Protein AF-A0A376X3T6-F1 (afdb_monomer_lite)

pLDDT: mean 85.43, std 6.95, range [51.0, 94.44]

Foldseek 3Di:
DPDDDPLRVCVVVVVDDPVRSVVVVVVVVVVVVVVVVVVVVVVVVVVVVVVVVVVVVVVVVVVVVVVVVVVD

Structure (mmCIF, N/CA/C/O backbone):
data_AF-A0A376X3T6-F1
#
_entry.id   AF-A0A376X3T6-F1
#
loop_
_atom_site.group_PDB
_atom_site.id
_atom_site.type_symbol
_atom_site.label_atom_id
_atom_site.label_alt_id
_atom_site.label_comp_id
_atom_site.label_asym_id
_atom_site.label_entity_id
_atom_site.label_seq_id
_atom_site.pdbx_PDB_ins_code
_atom_site.Cartn_x
_atom_site.Cartn_y
_atom_site.Cartn_z
_atom_site.occupancy
_atom_site.B_iso_or_equiv
_atom_site.auth_seq_id
_atom_site.auth_comp_id
_atom_site.auth_asym_id
_atom_site.auth_atom_id
_atom_site.pdbx_PDB_model_num
ATOM 1 N N . MET A 1 1 ? 1.579 -15.863 29.044 1.00 51.00 1 MET A N 1
ATOM 2 C CA . MET A 1 1 ? 0.394 -14.978 28.998 1.00 51.00 1 MET A CA 1
ATOM 3 C C . MET A 1 1 ? 0.526 -14.052 27.804 1.00 51.00 1 MET A C 1
ATOM 5 O O . MET A 1 1 ? 1.546 -13.381 27.702 1.00 51.00 1 MET A O 1
ATOM 9 N N . ALA A 1 2 ? -0.441 -14.047 26.884 1.00 67.12 2 ALA A N 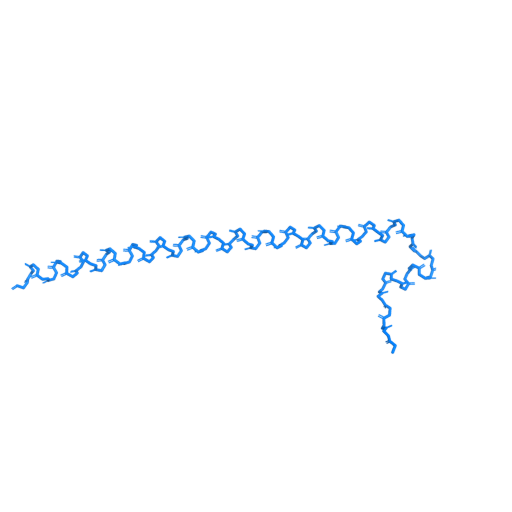1
ATOM 10 C CA . ALA A 1 2 ? -0.441 -13.070 25.800 1.00 67.12 2 ALA A CA 1
ATOM 11 C C . ALA A 1 2 ? -0.593 -11.670 26.412 1.00 67.12 2 ALA A C 1
ATOM 13 O O . ALA A 1 2 ? -1.522 -11.418 27.181 1.00 67.12 2 ALA A O 1
ATOM 14 N N . LYS A 1 3 ? 0.370 -10.786 26.143 1.00 82.81 3 LYS A N 1
ATOM 15 C CA . LYS A 1 3 ? 0.353 -9.414 26.649 1.00 82.81 3 LYS A CA 1
ATOM 16 C C . LYS A 1 3 ?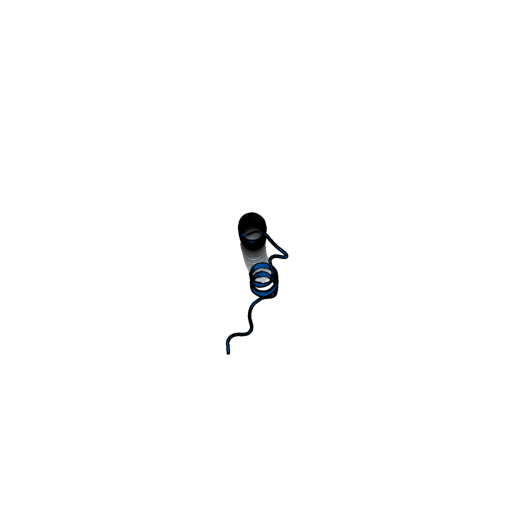 -0.799 -8.687 25.957 1.00 82.81 3 LYS A C 1
ATOM 18 O O . LYS A 1 3 ? -0.763 -8.537 24.739 1.00 82.81 3 LYS A O 1
ATOM 23 N N . LEU A 1 4 ? -1.813 -8.286 26.728 1.00 81.31 4 LEU A N 1
ATOM 24 C CA . LEU A 1 4 ? -2.955 -7.525 26.214 1.00 81.31 4 LEU A CA 1
ATOM 25 C C . LEU A 1 4 ? -2.451 -6.300 25.450 1.00 81.31 4 LEU A C 1
ATOM 27 O O . LEU A 1 4 ? -1.540 -5.604 25.910 1.00 81.31 4 LEU A O 1
ATOM 31 N N . THR A 1 5 ? -3.052 -6.036 24.297 1.00 85.31 5 THR A N 1
ATOM 32 C CA . THR A 1 5 ? -2.773 -4.819 23.538 1.00 85.31 5 THR A CA 1
ATOM 33 C C . THR A 1 5 ? -3.236 -3.601 24.338 1.00 85.31 5 THR A C 1
ATOM 35 O O . THR A 1 5 ? -4.182 -3.681 25.121 1.00 85.31 5 THR A O 1
ATOM 38 N N . LEU A 1 6 ? -2.597 -2.444 24.140 1.00 83.12 6 LEU A N 1
ATOM 39 C CA . LEU A 1 6 ? -2.967 -1.210 24.847 1.00 83.12 6 LEU A CA 1
ATOM 40 C C . LEU A 1 6 ? -4.467 -0.887 24.694 1.00 83.12 6 LEU A C 1
ATOM 42 O O . LEU A 1 6 ? -5.101 -0.425 25.634 1.00 83.12 6 LEU A O 1
ATOM 46 N N . GLN A 1 7 ? -5.066 -1.192 23.539 1.00 81.88 7 GLN A N 1
ATOM 47 C CA . GLN A 1 7 ? -6.501 -0.994 23.310 1.00 81.88 7 GLN A CA 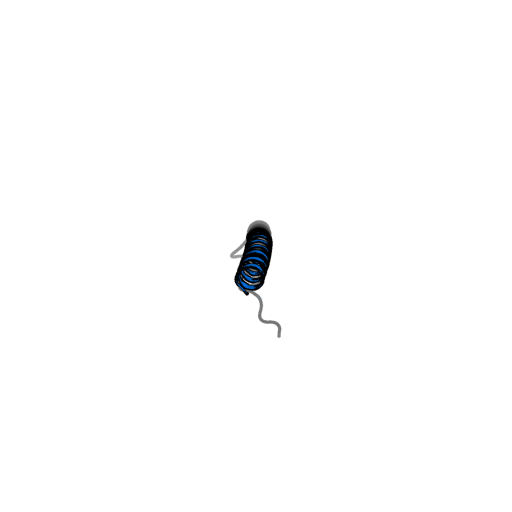1
ATOM 48 C C . GLN A 1 7 ? -7.364 -1.924 24.173 1.00 81.88 7 GLN A C 1
ATOM 50 O O . GLN A 1 7 ? -8.344 -1.471 24.758 1.00 81.88 7 GLN A O 1
ATOM 55 N N . GLU A 1 8 ? -6.990 -3.199 24.296 1.00 85.56 8 GLU A N 1
ATOM 56 C CA . GLU A 1 8 ? -7.682 -4.16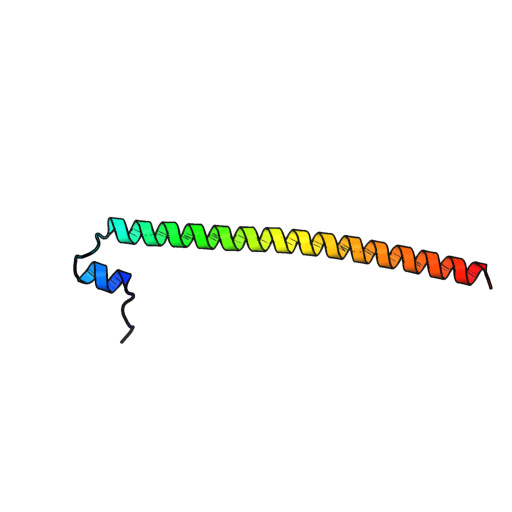8 25.155 1.00 85.56 8 GLU A CA 1
ATOM 57 C C . GLU A 1 8 ? -7.515 -3.831 26.640 1.00 85.56 8 GLU A C 1
ATOM 59 O O . GLU A 1 8 ? -8.456 -3.990 27.415 1.00 85.56 8 GLU A O 1
ATOM 64 N N . GLN A 1 9 ? -6.352 -3.307 27.037 1.00 88.25 9 GLN A N 1
ATOM 65 C CA . GLN A 1 9 ? -6.117 -2.810 28.395 1.00 88.25 9 GLN A CA 1
ATOM 66 C C . GLN A 1 9 ? -7.027 -1.620 28.717 1.00 88.25 9 GLN A C 1
ATOM 68 O O . GLN A 1 9 ? -7.691 -1.614 29.751 1.00 88.25 9 GLN A O 1
ATOM 73 N N . LEU A 1 10 ? -7.111 -0.642 27.811 1.00 88.06 10 LEU A N 1
ATOM 74 C CA . LEU A 1 10 ? -7.950 0.546 27.980 1.00 88.06 10 LEU A CA 1
ATOM 75 C C . LEU A 1 10 ? -9.454 0.224 27.945 1.00 88.06 10 LEU A C 1
ATOM 77 O O . LEU A 1 10 ? -10.222 0.832 28.688 1.00 88.06 10 LEU A O 1
ATOM 81 N N . LEU A 1 11 ? -9.876 -0.740 27.117 1.00 87.62 11 LEU A N 1
ATOM 82 C CA . LEU A 1 11 ? -11.250 -1.259 27.103 1.00 87.62 11 LEU A CA 1
ATOM 83 C C . LEU A 1 11 ? -11.594 -1.955 28.421 1.00 87.62 11 LEU A C 1
ATOM 85 O O . LEU A 1 11 ? -12.639 -1.682 29.006 1.00 87.62 11 LEU A O 1
ATOM 89 N N . LYS A 1 12 ? -10.706 -2.829 28.907 1.00 86.50 12 LYS A N 1
ATOM 90 C CA . LYS A 1 12 ? -10.896 -3.544 30.173 1.00 86.50 12 LYS A CA 1
ATOM 91 C C . LYS A 1 12 ? -10.932 -2.592 31.373 1.00 86.50 12 LYS A C 1
ATOM 93 O O . LYS A 1 12 ? -11.667 -2.847 32.318 1.00 86.50 12 LYS A O 1
ATOM 98 N N . ALA A 1 13 ? -10.183 -1.492 31.314 1.00 89.00 13 ALA A N 1
ATOM 99 C CA . ALA A 1 13 ? -10.187 -0.429 32.318 1.00 89.00 13 ALA A CA 1
ATOM 100 C C . ALA A 1 13 ? -11.381 0.545 32.201 1.00 89.00 13 ALA A C 1
ATOM 102 O O . ALA A 1 13 ? -11.466 1.490 32.977 1.00 89.00 13 ALA A O 1
ATOM 103 N N . GLY A 1 14 ? -12.281 0.371 31.222 1.00 86.31 14 GLY A N 1
ATOM 104 C CA . GLY A 1 14 ? -13.435 1.257 31.017 1.00 86.31 14 GLY A CA 1
ATOM 105 C C . GLY A 1 14 ? -13.089 2.657 30.488 1.00 86.31 14 GLY A C 1
ATOM 106 O O . GLY A 1 14 ? -13.969 3.505 30.369 1.00 86.31 14 GLY A O 1
ATOM 107 N N . LEU A 1 15 ? -11.826 2.906 30.126 1.00 86.38 15 LEU A N 1
ATOM 108 C CA . LEU A 1 15 ? -11.339 4.199 29.624 1.00 86.38 15 LEU A CA 1
ATOM 109 C C . LEU A 1 15 ? -11.720 4.444 28.157 1.00 86.38 15 LEU A C 1
ATOM 111 O O . LEU A 1 15 ? -11.679 5.572 27.662 1.00 86.38 15 LEU A O 1
ATOM 115 N N . VAL A 1 16 ? -12.090 3.385 27.437 1.00 85.75 16 VAL A N 1
ATOM 116 C CA . VAL A 1 16 ? -12.517 3.439 26.038 1.00 85.75 16 VAL A CA 1
ATOM 117 C C . VAL A 1 16 ? -13.793 2.623 25.886 1.00 85.75 16 VAL A C 1
ATOM 119 O O . VAL A 1 16 ? -13.948 1.566 26.486 1.00 85.75 16 VAL A O 1
ATOM 122 N N . THR A 1 17 ? -14.724 3.104 25.064 1.00 87.44 17 THR A N 1
ATOM 123 C CA . THR A 1 17 ? -15.943 2.358 24.738 1.00 87.44 17 THR A CA 1
ATOM 124 C C . THR A 1 17 ? -15.686 1.377 23.597 1.00 87.44 17 THR A C 1
ATOM 126 O O . THR A 1 17 ? -14.909 1.664 22.682 1.00 87.44 17 THR A O 1
ATOM 129 N N . SER A 1 18 ? -16.397 0.248 23.586 1.00 85.25 18 SER A N 1
ATOM 130 C CA . SER A 1 18 ? -16.342 -0.745 22.497 1.00 85.25 18 SER A CA 1
ATOM 131 C C . SER A 1 18 ? -16.531 -0.106 21.113 1.00 85.25 18 SER A C 1
ATOM 133 O O . SER A 1 18 ? -15.805 -0.412 20.168 1.00 85.25 18 SER A O 1
ATOM 135 N N . LYS A 1 19 ? -17.431 0.882 21.013 1.00 87.50 19 LYS A N 1
ATOM 136 C CA . LYS A 1 19 ? -17.668 1.677 19.799 1.00 87.50 19 LYS A CA 1
ATOM 137 C C . LYS A 1 19 ? -16.430 2.464 19.348 1.00 87.50 19 LYS A C 1
ATOM 139 O O . LYS A 1 19 ? -16.161 2.535 18.148 1.00 87.50 19 LYS A O 1
ATOM 144 N N . LYS A 1 20 ? -15.675 3.061 20.280 1.00 87.31 20 LYS A N 1
ATOM 145 C CA . LYS A 1 20 ? -14.433 3.790 19.970 1.00 87.31 20 LYS A CA 1
ATOM 146 C C . LYS A 1 20 ? -13.320 2.832 19.537 1.00 87.31 20 LYS A C 1
ATOM 148 O O . LYS A 1 20 ? -12.674 3.111 18.530 1.00 87.31 20 LYS A O 1
ATOM 153 N N . ALA A 1 21 ? -13.154 1.692 20.206 1.00 83.81 21 ALA A N 1
ATOM 154 C CA . ALA A 1 21 ? -12.164 0.687 19.809 1.00 83.81 21 ALA A CA 1
ATOM 155 C C . ALA A 1 21 ? -12.450 0.100 18.414 1.00 83.81 21 ALA A C 1
ATOM 157 O O . ALA A 1 21 ? -11.570 0.087 17.556 1.00 83.81 21 ALA A O 1
ATOM 158 N N . ALA A 1 22 ? -13.708 -0.252 18.128 1.00 84.50 22 ALA A N 1
ATOM 159 C CA . ALA A 1 22 ? -14.114 -0.734 16.807 1.00 84.50 22 ALA A CA 1
ATOM 160 C C . ALA A 1 22 ? -13.880 0.309 15.696 1.00 84.50 22 ALA A C 1
ATOM 162 O O . ALA A 1 22 ? -13.552 -0.039 14.561 1.00 84.50 22 ALA A O 1
ATOM 163 N N . LYS A 1 23 ? -14.028 1.607 16.001 1.00 87.19 23 LYS A N 1
ATOM 164 C CA . LYS A 1 23 ? -13.724 2.685 15.048 1.00 87.19 23 LYS A CA 1
ATOM 165 C C . LYS A 1 23 ? -12.227 2.745 14.735 1.00 87.19 23 LYS A C 1
ATOM 167 O O . LYS A 1 23 ? -11.883 2.838 13.561 1.00 87.19 23 LYS A O 1
ATOM 172 N N . VAL A 1 24 ? -11.370 2.655 15.754 1.00 83.69 24 VAL A N 1
ATOM 173 C CA . VAL A 1 24 ? -9.903 2.656 15.600 1.00 83.69 24 VAL A CA 1
ATOM 174 C C . VAL A 1 24 ? -9.428 1.451 14.789 1.00 83.69 24 VAL A C 1
ATOM 176 O O . VAL A 1 24 ? -8.602 1.594 13.891 1.00 83.69 24 VAL A O 1
ATOM 179 N N . GLU A 1 25 ? -9.986 0.269 15.035 1.00 82.50 25 GLU A N 1
ATOM 180 C CA . GLU A 1 25 ? -9.642 -0.933 14.275 1.00 82.50 25 GLU A CA 1
ATOM 181 C C . GLU A 1 25 ? -10.029 -0.802 12.790 1.00 82.50 25 GLU A C 1
ATOM 183 O O . GLU A 1 25 ? -9.246 -1.133 11.895 1.00 82.50 25 GLU A O 1
ATOM 188 N N . ARG A 1 26 ? -11.222 -0.260 12.503 1.00 83.69 26 ARG A N 1
ATOM 189 C CA . ARG A 1 26 ? -11.693 -0.017 11.129 1.00 83.69 26 ARG A CA 1
ATOM 190 C C . ARG A 1 26 ? -10.833 1.011 10.396 1.00 83.69 26 ARG A C 1
ATOM 192 O O . ARG A 1 26 ? -10.496 0.792 9.232 1.00 83.69 26 ARG A O 1
ATOM 199 N N . THR A 1 27 ? -10.465 2.116 11.046 1.00 75.94 27 THR A N 1
ATOM 200 C CA . THR A 1 27 ? -9.611 3.144 10.429 1.00 75.94 27 THR A CA 1
ATOM 201 C C . THR A 1 27 ? -8.190 2.634 10.206 1.00 75.94 27 THR A C 1
ATOM 203 O O . THR A 1 27 ? -7.636 2.854 9.129 1.00 75.94 27 THR A O 1
ATOM 206 N N . ALA A 1 28 ? -7.634 1.877 11.156 1.00 77.94 28 ALA A N 1
ATOM 207 C CA . ALA A 1 28 ? -6.335 1.226 11.006 1.00 77.94 28 ALA A CA 1
ATOM 208 C C . ALA A 1 28 ? -6.326 0.230 9.833 1.00 77.94 28 ALA A C 1
ATOM 210 O O . ALA A 1 28 ? -5.401 0.232 9.017 1.00 77.94 28 ALA A O 1
ATOM 211 N N . LYS A 1 29 ? -7.387 -0.578 9.685 1.00 81.12 29 LYS A N 1
ATOM 212 C CA . LYS A 1 29 ? -7.554 -1.499 8.549 1.00 81.12 29 LYS A CA 1
ATOM 213 C C . LYS A 1 29 ? -7.619 -0.752 7.210 1.00 81.12 29 LYS A C 1
ATOM 215 O O . LYS A 1 29 ? -6.919 -1.151 6.284 1.00 81.12 29 LYS A O 1
ATOM 220 N N . LYS A 1 30 ? -8.377 0.350 7.118 1.00 83.62 30 LYS A N 1
ATOM 221 C CA . LYS A 1 30 ? -8.466 1.188 5.903 1.00 83.62 30 LYS A CA 1
ATOM 222 C C . LYS A 1 30 ? -7.118 1.797 5.510 1.00 83.62 30 LYS A C 1
ATOM 224 O O . LYS A 1 30 ? -6.708 1.674 4.362 1.00 83.62 30 LYS A O 1
ATOM 229 N N . SER A 1 31 ? -6.411 2.392 6.471 1.00 82.81 31 SER A N 1
ATOM 230 C CA . SER A 1 31 ? -5.084 2.984 6.245 1.00 82.81 31 SER A CA 1
ATOM 231 C C . SER A 1 31 ? -4.078 1.943 5.737 1.00 82.81 31 SER A C 1
ATOM 233 O O . SER A 1 31 ? -3.343 2.191 4.782 1.00 82.81 31 SER A O 1
ATOM 235 N N . ARG A 1 32 ? -4.104 0.727 6.300 1.00 81.56 32 ARG A N 1
ATOM 236 C CA . ARG A 1 32 ? -3.246 -0.375 5.845 1.00 81.56 32 ARG A CA 1
ATOM 237 C C . ARG A 1 32 ? -3.564 -0.824 4.417 1.00 81.56 32 ARG A C 1
ATOM 239 O O . ARG A 1 32 ? -2.642 -1.155 3.677 1.00 81.56 32 ARG A O 1
ATOM 246 N N . VAL A 1 33 ? -4.843 -0.873 4.046 1.00 80.69 33 VAL A N 1
ATOM 247 C CA . VAL A 1 33 ? -5.276 -1.230 2.684 1.00 80.69 33 VAL A CA 1
ATOM 248 C C . VAL A 1 33 ? -4.808 -0.172 1.689 1.00 80.69 33 VAL A C 1
ATOM 250 O O . VAL A 1 33 ? -4.116 -0.514 0.736 1.00 80.69 33 VAL A O 1
ATOM 253 N N . GLN A 1 34 ? -5.031 1.106 1.992 1.00 80.25 34 GLN A N 1
ATOM 254 C CA . GLN A 1 34 ? -4.581 2.215 1.152 1.00 80.25 34 GLN A CA 1
ATOM 255 C C . GLN A 1 34 ? -3.058 2.208 0.945 1.00 80.25 34 GLN A C 1
ATOM 257 O O . GLN A 1 34 ? -2.573 2.380 -0.171 1.00 80.25 34 GLN A O 1
ATOM 262 N N . ALA A 1 35 ? -2.282 1.945 2.002 1.00 83.50 35 ALA A N 1
ATOM 263 C CA . ALA A 1 35 ? -0.828 1.843 1.896 1.00 83.50 35 ALA A CA 1
ATOM 264 C C . ALA A 1 35 ? -0.372 0.659 1.021 1.00 83.50 35 ALA A C 1
ATOM 266 O O . ALA A 1 35 ? 0.659 0.751 0.355 1.00 83.50 35 ALA A O 1
ATOM 267 N N . ARG A 1 36 ? -1.116 -0.455 1.014 1.00 85.19 36 ARG A N 1
ATOM 268 C CA . ARG A 1 36 ? -0.830 -1.609 0.145 1.00 85.19 36 ARG A CA 1
ATOM 269 C C . ARG A 1 36 ? -1.159 -1.307 -1.312 1.00 85.19 36 ARG A C 1
ATOM 271 O O . ARG A 1 36 ? -0.328 -1.575 -2.171 1.00 85.19 36 ARG A O 1
ATOM 278 N N . GLU A 1 37 ? -2.318 -0.715 -1.574 1.00 80.75 37 GLU A N 1
ATOM 279 C CA . GLU A 1 37 ? -2.752 -0.327 -2.921 1.00 80.75 37 GLU A CA 1
ATOM 280 C C . GLU A 1 37 ? -1.797 0.699 -3.541 1.00 80.75 37 GLU A C 1
ATOM 282 O O . GLU A 1 37 ? -1.342 0.518 -4.668 1.00 80.75 37 GLU A O 1
ATOM 287 N N . ALA A 1 38 ? -1.388 1.715 -2.774 1.00 85.94 38 ALA A N 1
ATOM 288 C CA . ALA A 1 38 ? -0.413 2.702 -3.230 1.00 85.94 38 ALA A CA 1
ATOM 289 C C . ALA A 1 38 ? 0.948 2.067 -3.569 1.00 85.94 38 ALA A C 1
ATOM 291 O O . ALA A 1 38 ? 1.568 2.419 -4.572 1.00 85.94 38 ALA A O 1
ATOM 292 N N . ARG A 1 39 ? 1.415 1.099 -2.765 1.00 83.94 39 ARG A N 1
ATOM 293 C CA . ARG A 1 39 ? 2.655 0.358 -3.056 1.00 83.94 39 ARG A CA 1
ATOM 294 C C . ARG A 1 39 ? 2.532 -0.483 -4.325 1.00 83.94 39 ARG A C 1
ATOM 296 O O . ARG A 1 39 ? 3.456 -0.457 -5.132 1.00 83.94 39 ARG A O 1
ATOM 303 N N . ALA A 1 40 ? 1.411 -1.177 -4.510 1.00 87.81 40 ALA A N 1
ATOM 304 C CA . ALA A 1 40 ? 1.163 -1.996 -5.694 1.00 87.81 40 ALA A CA 1
ATOM 305 C C . ALA A 1 40 ? 1.143 -1.148 -6.978 1.00 87.81 40 ALA A C 1
ATOM 307 O O . ALA A 1 40 ? 1.849 -1.474 -7.929 1.00 87.81 40 ALA A O 1
ATOM 308 N N . ALA A 1 41 ? 0.439 -0.012 -6.968 1.00 86.62 41 ALA A N 1
ATOM 309 C CA . ALA A 1 41 ? 0.395 0.912 -8.104 1.00 86.62 41 ALA A CA 1
ATOM 310 C C . ALA A 1 41 ? 1.787 1.471 -8.462 1.00 86.62 41 ALA A C 1
ATOM 312 O O . ALA A 1 41 ? 2.161 1.568 -9.632 1.00 86.62 41 ALA A O 1
ATOM 313 N N . VAL A 1 42 ? 2.602 1.803 -7.453 1.00 89.19 42 VAL A N 1
ATOM 314 C CA . VAL A 1 42 ? 3.987 2.252 -7.672 1.00 89.19 42 VAL A CA 1
ATOM 315 C C . VAL A 1 42 ? 4.855 1.134 -8.253 1.00 89.19 42 VAL A C 1
ATOM 317 O O . VAL A 1 42 ? 5.698 1.392 -9.113 1.00 89.19 42 VAL A O 1
ATOM 320 N N . GLU A 1 43 ? 4.684 -0.103 -7.792 1.00 87.44 43 GLU A N 1
ATOM 321 C CA . GLU A 1 43 ? 5.443 -1.247 -8.293 1.00 87.44 43 GLU A CA 1
ATOM 322 C C . GLU A 1 43 ? 5.092 -1.580 -9.749 1.00 87.44 43 GLU A C 1
ATOM 324 O O . GLU A 1 43 ? 5.993 -1.813 -10.556 1.00 87.44 43 GLU A O 1
ATOM 329 N N . GLU A 1 44 ? 3.813 -1.523 -10.117 1.00 85.38 44 GLU A N 1
ATOM 330 C CA . GLU A 1 44 ? 3.354 -1.715 -11.494 1.00 85.38 44 GLU A CA 1
ATOM 331 C C . GLU A 1 44 ? 3.936 -0.656 -12.444 1.00 85.38 44 GLU A C 1
ATOM 333 O O . GLU A 1 44 ? 4.535 -0.999 -13.468 1.00 85.38 44 GLU A O 1
ATOM 338 N N . ASN A 1 45 ? 3.894 0.622 -12.054 1.00 89.75 45 ASN A N 1
ATOM 339 C CA . ASN A 1 45 ? 4.502 1.707 -12.830 1.00 89.75 45 ASN A CA 1
ATOM 340 C C . ASN A 1 45 ? 6.019 1.529 -13.007 1.00 89.75 45 ASN A C 1
ATOM 342 O O . ASN A 1 45 ? 6.563 1.777 -14.090 1.00 89.75 45 ASN A O 1
ATOM 346 N N . LYS A 1 46 ? 6.723 1.062 -11.967 1.00 90.81 46 LYS A N 1
ATOM 347 C CA . LYS A 1 46 ? 8.157 0.742 -12.062 1.00 90.81 46 LYS A CA 1
ATOM 348 C C . LYS A 1 46 ? 8.415 -0.402 -13.038 1.00 90.81 46 LYS A C 1
ATOM 350 O O . LYS A 1 46 ? 9.314 -0.290 -13.869 1.00 90.81 46 LYS A O 1
ATOM 355 N N . ARG A 1 47 ? 7.625 -1.479 -12.978 1.00 90.31 47 ARG A N 1
ATOM 356 C CA . ARG A 1 47 ? 7.743 -2.625 -13.896 1.00 90.31 47 ARG A CA 1
ATOM 357 C C . ARG A 1 47 ? 7.521 -2.203 -15.349 1.00 90.31 47 ARG A C 1
ATOM 359 O O . ARG A 1 47 ? 8.309 -2.583 -16.215 1.00 90.31 47 ARG A O 1
ATOM 366 N N . HIS A 1 48 ? 6.514 -1.368 -15.605 1.00 87.12 48 HIS A N 1
ATOM 367 C CA . HIS A 1 48 ? 6.259 -0.819 -16.936 1.00 87.12 48 HIS A CA 1
ATOM 368 C C . HIS A 1 48 ? 7.444 0.020 -17.443 1.00 87.12 48 HIS A C 1
ATOM 370 O O . HIS A 1 48 ? 7.947 -0.207 -18.543 1.00 87.12 48 HIS A O 1
ATOM 376 N N . SER A 1 49 ? 7.963 0.917 -16.601 1.00 83.56 49 SER A N 1
ATOM 377 C CA . SER A 1 49 ? 9.108 1.772 -16.941 1.00 83.56 49 SER A CA 1
ATOM 378 C C . SER A 1 49 ? 10.364 0.956 -17.276 1.00 83.56 49 SER A C 1
ATOM 380 O O . SER A 1 49 ? 11.035 1.222 -18.273 1.00 83.56 49 SER A O 1
ATOM 382 N N . LEU A 1 50 ? 10.668 -0.079 -16.485 1.00 90.94 50 LEU A N 1
ATOM 383 C CA . LEU A 1 50 ? 11.811 -0.968 -16.725 1.00 90.94 50 LEU A CA 1
ATOM 384 C C . LEU A 1 50 ? 11.668 -1.758 -18.031 1.00 90.94 50 LEU A C 1
ATOM 386 O O . LEU A 1 50 ? 12.642 -1.901 -18.769 1.00 90.94 50 LEU A O 1
ATOM 390 N N . SER A 1 51 ? 10.462 -2.234 -18.346 1.00 88.69 51 SER A N 1
ATOM 391 C CA . SER A 1 51 ? 10.177 -2.922 -19.612 1.00 88.69 51 SER A CA 1
ATOM 392 C C . SER A 1 51 ? 10.453 -2.018 -20.820 1.00 88.69 51 SER A C 1
ATOM 394 O O . SER A 1 51 ? 11.161 -2.410 -21.755 1.00 88.69 51 SER A O 1
ATOM 396 N N . VAL A 1 52 ? 9.984 -0.767 -20.763 1.00 93.25 52 VAL A N 1
ATOM 397 C CA . VAL A 1 52 ? 10.225 0.242 -21.806 1.00 93.25 52 VAL A CA 1
ATOM 398 C C . VAL A 1 52 ? 11.722 0.517 -21.976 1.00 93.25 52 VAL A C 1
ATOM 400 O O . VAL A 1 52 ? 12.231 0.494 -23.100 1.00 93.25 52 VAL A O 1
ATOM 403 N N . ILE A 1 53 ? 12.449 0.719 -20.872 1.00 93.38 53 ILE A N 1
ATOM 404 C CA . ILE A 1 53 ? 13.900 0.956 -20.889 1.00 93.38 53 ILE A CA 1
ATOM 405 C C . ILE A 1 53 ? 14.642 -0.230 -21.513 1.00 93.38 53 ILE A C 1
ATOM 407 O O . ILE A 1 53 ? 15.486 -0.031 -22.389 1.00 93.38 53 ILE A O 1
ATOM 411 N N . ASN A 1 54 ? 14.305 -1.457 -21.115 1.00 94.44 54 ASN A N 1
ATOM 412 C CA . ASN A 1 54 ? 14.940 -2.664 -21.639 1.00 94.44 54 ASN A CA 1
ATOM 413 C C . ASN A 1 54 ? 14.704 -2.830 -23.147 1.00 94.44 54 ASN A C 1
ATOM 415 O O . ASN A 1 54 ? 15.640 -3.133 -23.891 1.00 94.44 54 ASN A O 1
ATOM 419 N N . SER A 1 55 ? 13.485 -2.568 -23.623 1.00 92.19 55 SER A N 1
ATOM 420 C CA . SER A 1 55 ? 13.161 -2.603 -25.056 1.00 92.19 55 SER A CA 1
ATOM 421 C C . SER A 1 55 ? 13.963 -1.562 -25.854 1.00 92.19 55 SER A C 1
ATOM 423 O O . SER A 1 55 ? 14.575 -1.861 -26.889 1.00 92.19 55 SER A O 1
ATOM 425 N N . LEU A 1 56 ? 14.058 -0.337 -25.331 1.00 93.44 56 LEU A N 1
ATOM 426 C CA . LEU A 1 56 ? 14.872 0.733 -25.910 1.00 93.44 56 LEU A CA 1
ATOM 427 C C . LEU A 1 56 ? 16.363 0.381 -25.938 1.00 93.44 56 LEU A C 1
ATOM 429 O O . LEU A 1 56 ? 17.029 0.612 -26.948 1.00 93.44 56 LEU A O 1
ATOM 433 N N . ALA A 1 57 ? 16.894 -0.198 -24.864 1.00 93.06 57 ALA A N 1
ATOM 434 C CA . ALA A 1 57 ? 18.287 -0.624 -24.797 1.00 93.06 57 ALA A CA 1
ATOM 435 C C . ALA A 1 57 ? 18.589 -1.713 -25.837 1.00 93.06 57 ALA A C 1
ATOM 437 O O . ALA A 1 57 ? 19.568 -1.606 -26.581 1.00 93.06 57 ALA A O 1
ATOM 438 N N . ASN A 1 58 ? 17.709 -2.709 -25.959 1.00 93.62 58 ASN A N 1
ATOM 439 C CA . ASN A 1 58 ? 17.845 -3.785 -26.937 1.00 93.62 58 ASN A CA 1
ATOM 440 C C . ASN A 1 58 ? 17.818 -3.245 -28.379 1.00 93.62 58 ASN A C 1
ATOM 442 O O . ASN A 1 58 ? 18.724 -3.515 -29.171 1.00 93.62 58 ASN A O 1
ATOM 446 N N . SER A 1 59 ? 16.846 -2.389 -28.711 1.00 91.56 59 SER A N 1
ATOM 447 C CA . SER A 1 59 ? 16.750 -1.794 -30.053 1.00 91.56 59 SER A CA 1
ATOM 448 C C . SER A 1 59 ? 17.975 -0.942 -30.416 1.00 91.56 59 SER A C 1
ATOM 450 O O . SER A 1 59 ? 18.498 -1.048 -31.533 1.00 91.56 59 SER A O 1
ATOM 452 N N . LYS A 1 60 ? 18.494 -0.148 -29.469 1.00 92.75 60 LYS A N 1
ATOM 453 C CA . LYS A 1 60 ? 19.736 0.621 -29.640 1.00 92.75 60 LYS A CA 1
ATOM 454 C C . LYS A 1 60 ? 20.933 -0.295 -29.873 1.00 92.75 60 LYS A C 1
ATOM 456 O O . LYS A 1 60 ? 21.717 -0.030 -30.787 1.00 92.75 60 LYS A O 1
ATOM 461 N N . ASN A 1 61 ? 21.051 -1.377 -29.105 1.00 93.19 61 ASN A N 1
ATOM 462 C CA . ASN A 1 61 ? 22.141 -2.336 -29.255 1.00 93.19 61 ASN A CA 1
ATOM 463 C C . ASN A 1 61 ? 22.096 -3.023 -30.629 1.00 93.19 61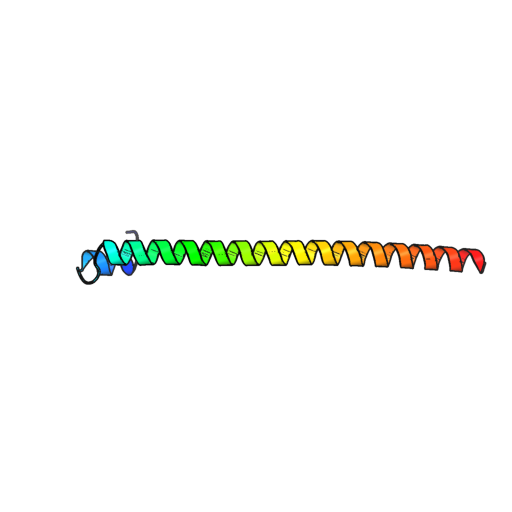 ASN A C 1
ATOM 465 O O . ASN A 1 61 ? 23.085 -3.028 -31.360 1.00 93.19 61 ASN A O 1
ATOM 469 N N . LYS A 1 62 ? 20.912 -3.476 -31.060 1.00 89.69 62 LYS A N 1
ATOM 470 C CA . LYS A 1 62 ? 20.703 -4.066 -32.391 1.00 89.69 62 LYS A CA 1
ATOM 471 C C . LYS A 1 62 ? 21.056 -3.083 -33.510 1.00 89.69 62 LYS A C 1
ATOM 473 O O . LYS A 1 62 ? 21.723 -3.450 -34.475 1.00 89.69 62 LYS A O 1
ATOM 478 N N . ARG A 1 63 ? 20.666 -1.809 -33.379 1.00 89.44 63 ARG A N 1
ATOM 479 C CA . ARG A 1 63 ? 21.033 -0.753 -34.338 1.00 89.44 63 ARG A CA 1
ATOM 480 C C . ARG A 1 63 ? 22.547 -0.512 -34.367 1.00 89.44 63 ARG A C 1
ATOM 482 O O . ARG A 1 63 ? 23.097 -0.353 -35.455 1.00 89.44 63 ARG A O 1
ATOM 489 N N . ARG A 1 64 ? 23.220 -0.500 -33.211 1.00 90.75 64 ARG A N 1
ATOM 490 C CA . ARG A 1 64 ? 24.684 -0.355 -33.111 1.00 90.75 64 ARG A CA 1
ATOM 491 C C . ARG A 1 64 ? 25.404 -1.517 -33.792 1.00 90.75 64 ARG A C 1
ATOM 493 O O . ARG A 1 64 ? 26.296 -1.273 -34.598 1.00 90.75 64 ARG A O 1
ATOM 500 N N . TRP A 1 65 ? 24.971 -2.748 -33.529 1.00 89.69 65 TRP A N 1
ATOM 501 C CA . TRP A 1 65 ? 25.532 -3.953 -34.140 1.00 89.69 65 TRP A CA 1
ATOM 502 C C . TRP A 1 65 ? 25.398 -3.938 -35.669 1.00 89.69 65 TRP A C 1
ATOM 504 O O . TRP A 1 65 ? 26.386 -4.111 -36.376 1.00 89.69 65 TRP A O 1
ATOM 514 N N . ARG A 1 66 ? 24.212 -3.590 -36.194 1.00 90.06 66 ARG A N 1
ATOM 515 C CA . ARG A 1 66 ? 23.986 -3.450 -37.647 1.00 90.06 66 ARG A CA 1
ATOM 516 C C . ARG A 1 66 ? 24.893 -2.403 -38.295 1.00 90.06 66 ARG A C 1
ATOM 518 O O . ARG A 1 66 ? 25.376 -2.630 -39.397 1.00 90.06 66 ARG A O 1
ATOM 525 N N . LYS A 1 67 ? 25.120 -1.261 -37.634 1.00 91.44 67 LYS A N 1
ATOM 526 C CA . LYS A 1 67 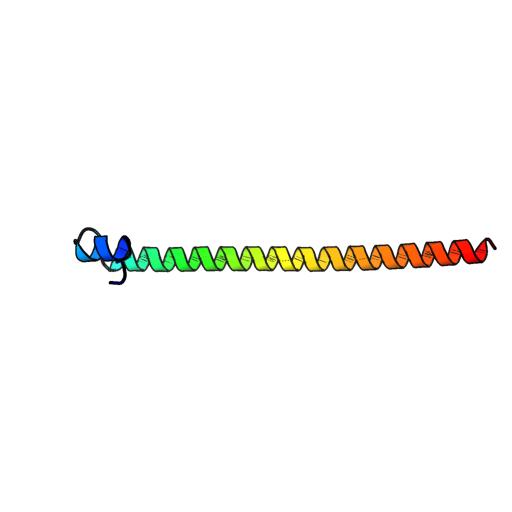? 26.049 -0.234 -38.135 1.00 91.44 67 LYS A CA 1
ATOM 527 C C . LYS A 1 67 ? 27.486 -0.750 -38.177 1.00 91.44 67 LYS A C 1
ATOM 529 O O . LYS A 1 67 ? 28.171 -0.497 -39.154 1.00 91.44 67 LYS A O 1
ATOM 534 N N . ASN A 1 68 ? 27.919 -1.471 -37.142 1.00 87.75 68 ASN A N 1
ATOM 535 C CA . ASN A 1 68 ? 29.283 -1.991 -37.054 1.00 87.75 68 ASN A CA 1
ATOM 536 C C . ASN A 1 68 ? 29.565 -3.063 -38.121 1.00 87.75 68 ASN A C 1
ATOM 538 O O . ASN A 1 68 ? 30.626 -3.040 -38.724 1.00 87.75 68 ASN A O 1
ATOM 542 N N . ILE A 1 69 ? 28.586 -3.924 -38.425 1.00 86.56 69 ILE A N 1
ATOM 543 C CA . ILE A 1 69 ? 28.680 -4.871 -39.550 1.00 86.56 69 ILE A CA 1
ATOM 544 C C . ILE A 1 69 ? 28.799 -4.149 -40.885 1.00 86.56 69 ILE A C 1
ATOM 546 O O . ILE A 1 69 ? 29.604 -4.544 -41.705 1.00 86.56 69 ILE A O 1
ATOM 550 N N . LYS A 1 70 ? 28.003 -3.099 -41.111 1.00 78.44 70 LYS A N 1
ATOM 551 C CA . LYS A 1 70 ? 28.004 -2.366 -42.387 1.00 78.44 70 LYS A CA 1
ATOM 552 C C . LYS A 1 70 ? 29.281 -1.552 -42.629 1.00 78.44 70 LYS A C 1
ATOM 554 O O . LYS A 1 70 ? 29.495 -1.090 -43.741 1.00 78.44 70 LYS A O 1
ATOM 559 N N . LEU A 1 71 ? 30.042 -1.292 -41.567 1.00 73.31 71 LEU A N 1
ATOM 560 C CA . LEU A 1 71 ? 31.311 -0.561 -41.590 1.00 73.31 71 LEU A CA 1
ATOM 561 C C . LEU A 1 71 ? 32.528 -1.488 -41.756 1.00 73.31 71 LEU A C 1
ATOM 563 O O . LEU A 1 71 ? 33.630 -0.976 -41.924 1.00 73.31 71 LEU A O 1
ATOM 567 N N . ARG A 1 72 ? 32.339 -2.807 -41.654 1.00 63.06 72 ARG A N 1
ATOM 568 C CA . ARG A 1 72 ? 33.346 -3.829 -41.954 1.00 63.06 72 ARG A CA 1
ATOM 569 C C . ARG A 1 72 ? 33.195 -4.291 -43.395 1.00 63.06 72 ARG A C 1
ATOM 571 O O . ARG A 1 72 ? 34.245 -4.611 -43.983 1.00 63.06 72 ARG A O 1
#

Organism: Escherichia coli (NCBI:txid562)

InterPro domains:
  IPR018636 Protein of unknown function DUF2058 [PF09831] (5-50)

Radius of gyration: 27.51 Å; chains: 1; bounding box: 51×19×75 Å

Sequence (72 aa):
MAKLTLQEQLLKAGLVTSKKAAKVERTAKKSRVQAREARAAVEENKRHSLSVINSLANSKNKRRWRKNIKLR

Secondary structure (DSSP, 8-state):
-----HHHHHHHTTSS-HHHHHHHHHHHHHHHHHHHHHHHHHHHHHHHHHHHHHHHHHHHHHHHHHHHHHT-